Protein AF-A0A7W1DCJ6-F1 (afdb_monomer_lite)

Secondary structure (DSSP, 8-state):
-EE--SS------SS--EE---SSHHHHHHHHHHS--SEEEE-SS-SSS-HHHHHHHHHHH-TT-EEEE-S-------

pLDDT: mean 81.98, std 17.28, range [39.59, 97.5]

Foldseek 3Di:
DWDADPDPDPDDPPDRIDDDDAQFLVSVLVVVLVDPHQEAEAAQDTPPAGLVRSVVSSCVVPVNHHYDHDPDDDPPDD

Radius of gyration: 13.25 Å; chains: 1; bounding box: 35×32×32 Å

Sequence (78 aa):
MLRKPQTSNHFYAAEGYVAETAADGKDALRKFSENEFGLVLTDIKMPVMDGTELLTEILKINPQAIVTFCRDFYVLNG

Structure (mmCIF, N/CA/C/O backbone):
data_AF-A0A7W1DCJ6-F1
#
_entry.id   AF-A0A7W1DCJ6-F1
#
loop_
_atom_site.group_PDB
_atom_site.id
_atom_site.type_symbol
_atom_site.label_atom_id
_atom_site.label_alt_id
_atom_site.label_comp_id
_atom_site.label_asym_id
_atom_site.label_entity_id
_atom_site.label_seq_id
_atom_site.pdbx_PDB_ins_code
_atom_site.Cartn_x
_atom_site.Cartn_y
_atom_site.Cartn_z
_atom_site.occupancy
_atom_site.B_iso_or_equiv
_atom_site.auth_seq_id
_atom_site.auth_comp_id
_atom_site.auth_asym_id
_atom_site.auth_atom_id
_atom_site.pdbx_PDB_model_num
ATOM 1 N N . MET A 1 1 ? -2.601 -5.449 -4.138 1.00 85.38 1 MET A N 1
ATOM 2 C CA . MET A 1 1 ? -3.481 -5.370 -2.949 1.00 85.38 1 MET A CA 1
ATOM 3 C C . MET A 1 1 ? -4.557 -6.437 -3.074 1.00 85.38 1 MET A C 1
ATOM 5 O O . MET A 1 1 ? -5.073 -6.598 -4.171 1.00 85.38 1 MET A O 1
ATOM 9 N N . LEU A 1 2 ? -4.857 -7.199 -2.017 1.00 80.94 2 LEU A N 1
ATOM 10 C CA . LEU A 1 2 ? -5.830 -8.302 -2.044 1.00 80.94 2 LEU A CA 1
ATOM 11 C C . LEU A 1 2 ? -7.069 -7.981 -1.204 1.00 80.94 2 LEU A C 1
ATOM 13 O O . LEU A 1 2 ? -6.950 -7.559 -0.049 1.00 80.94 2 LEU A O 1
ATOM 17 N N . ARG A 1 3 ? -8.256 -8.228 -1.763 1.00 80.31 3 ARG A N 1
ATOM 18 C CA . ARG A 1 3 ? -9.549 -8.065 -1.078 1.00 80.31 3 ARG A CA 1
ATOM 19 C C . ARG A 1 3 ? -10.500 -9.225 -1.326 1.00 80.31 3 ARG A C 1
ATOM 21 O O . ARG A 1 3 ? -10.332 -9.977 -2.283 1.00 80.31 3 ARG A O 1
ATOM 28 N N . LYS A 1 4 ? -11.526 -9.359 -0.483 1.00 79.38 4 LYS A N 1
ATOM 29 C CA . LYS A 1 4 ? -12.619 -10.307 -0.733 1.00 79.38 4 LYS A CA 1
ATOM 30 C C . LYS A 1 4 ? -13.488 -9.830 -1.919 1.00 79.38 4 LYS A C 1
ATOM 32 O O . LYS A 1 4 ? -13.651 -8.619 -2.114 1.00 79.38 4 LYS A O 1
ATOM 37 N N . PRO A 1 5 ? -14.047 -10.751 -2.724 1.00 74.50 5 PRO A N 1
ATOM 38 C CA . PRO A 1 5 ? -15.072 -10.431 -3.712 1.00 74.50 5 PRO A CA 1
ATOM 39 C C . PRO A 1 5 ? -16.309 -9.835 -3.030 1.00 74.50 5 PRO A C 1
ATOM 41 O O . PRO A 1 5 ? -16.694 -10.282 -1.955 1.00 74.50 5 PRO A O 1
ATOM 44 N N . GLN A 1 6 ? -16.949 -8.850 -3.665 1.00 66.44 6 GLN A N 1
ATOM 45 C CA . GLN A 1 6 ? -18.172 -8.217 -3.141 1.00 66.44 6 GLN A CA 1
ATOM 46 C C . GLN A 1 6 ? -19.445 -9.043 -3.431 1.00 66.44 6 GLN A C 1
ATOM 48 O O . GLN A 1 6 ? -20.518 -8.742 -2.919 1.00 66.44 6 GLN A O 1
ATOM 53 N N . THR A 1 7 ? -19.351 -10.088 -4.259 1.00 61.75 7 THR A N 1
ATOM 54 C CA . THR A 1 7 ? -20.479 -10.922 -4.696 1.00 61.75 7 THR A CA 1
ATOM 55 C C . THR A 1 7 ? -20.678 -12.150 -3.802 1.00 61.75 7 THR A C 1
ATOM 57 O O . THR A 1 7 ? -19.766 -12.948 -3.605 1.00 61.75 7 THR A O 1
ATOM 60 N N . SER A 1 8 ? -21.906 -12.350 -3.313 1.00 50.22 8 SER A N 1
ATOM 61 C CA . SER A 1 8 ? -22.316 -13.411 -2.371 1.00 50.22 8 SER A CA 1
ATOM 62 C C . SER A 1 8 ? -22.415 -14.835 -2.956 1.00 50.22 8 SER A C 1
ATOM 64 O O . SER A 1 8 ? -23.112 -15.680 -2.391 1.00 50.22 8 SER A O 1
ATOM 66 N N . ASN A 1 9 ? -21.760 -15.139 -4.082 1.00 48.91 9 ASN A N 1
ATOM 67 C CA . ASN A 1 9 ? -21.881 -16.461 -4.703 1.00 48.91 9 ASN A CA 1
ATOM 68 C C . ASN A 1 9 ? -20.955 -17.484 -4.028 1.00 48.91 9 ASN A C 1
ATOM 70 O O . ASN A 1 9 ? -19.735 -17.357 -4.045 1.00 48.91 9 ASN A O 1
ATOM 74 N N . HIS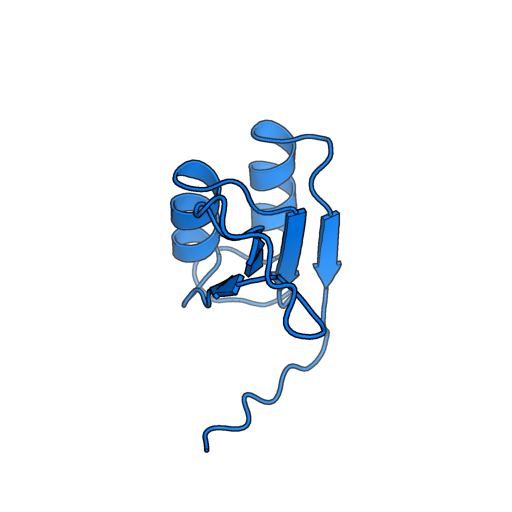 A 1 10 ? -21.574 -18.526 -3.471 1.00 45.78 10 HIS A N 1
ATOM 75 C CA . HIS A 1 10 ? -21.020 -19.627 -2.669 1.00 45.78 10 HIS A CA 1
ATOM 76 C C . HIS A 1 10 ? -20.033 -20.577 -3.393 1.00 45.78 10 HIS A C 1
ATOM 78 O O . HIS A 1 10 ? -19.837 -21.712 -2.963 1.00 45.78 10 HIS A O 1
ATOM 84 N N . PHE A 1 11 ? -19.388 -20.150 -4.478 1.00 48.09 11 PHE A N 1
ATOM 85 C CA . PHE A 1 11 ? -18.446 -20.977 -5.236 1.00 48.09 11 PHE A CA 1
ATOM 86 C C . PHE A 1 11 ? -17.024 -20.454 -5.041 1.00 48.09 11 PHE A C 1
ATOM 88 O O . PHE A 1 11 ? -16.531 -19.623 -5.802 1.00 48.09 11 PHE A O 1
ATOM 95 N N . TYR A 1 12 ? -16.364 -20.936 -3.990 1.00 48.94 12 TYR A N 1
ATOM 96 C CA . TYR A 1 12 ? -14.946 -20.689 -3.758 1.00 48.94 12 TYR A CA 1
ATOM 97 C C . TYR A 1 12 ? -14.126 -21.492 -4.778 1.00 48.94 12 TYR A C 1
ATOM 99 O O . TYR A 1 12 ? -13.776 -22.646 -4.542 1.00 48.94 12 TYR A O 1
ATOM 107 N N . ALA A 1 13 ? -13.806 -20.882 -5.923 1.00 47.09 13 ALA A N 1
ATOM 108 C CA . ALA A 1 13 ? -12.577 -21.246 -6.624 1.00 47.09 13 ALA A CA 1
ATOM 109 C C . ALA A 1 13 ? -11.417 -21.086 -5.625 1.00 47.09 13 ALA A C 1
ATOM 111 O O . ALA A 1 13 ? -11.468 -20.190 -4.783 1.00 47.09 13 ALA A O 1
ATOM 112 N N . ALA A 1 14 ? -10.431 -21.981 -5.680 1.00 52.66 14 ALA A N 1
ATOM 113 C CA . ALA A 1 14 ? -9.567 -22.349 -4.555 1.00 52.66 14 ALA A CA 1
ATOM 114 C C . ALA A 1 14 ? -8.866 -21.207 -3.782 1.00 52.66 14 ALA A C 1
ATOM 116 O O . ALA A 1 14 ? -8.447 -21.451 -2.658 1.00 52.66 14 ALA A O 1
ATOM 117 N N . GLU A 1 15 ? -8.805 -19.968 -4.280 1.00 62.34 15 GLU A N 1
ATOM 118 C CA . GLU A 1 15 ? -8.358 -18.801 -3.507 1.00 62.34 15 GLU A CA 1
ATOM 119 C C . GLU A 1 15 ? -9.226 -17.564 -3.811 1.00 62.34 15 GLU A C 1
ATOM 121 O O . GLU A 1 15 ? -8.961 -16.787 -4.722 1.00 62.34 15 GLU A O 1
ATOM 126 N N . GLY A 1 16 ? -10.316 -17.385 -3.056 1.00 72.19 16 GLY A N 1
ATOM 127 C CA . GLY A 1 16 ? -11.322 -16.330 -3.251 1.00 72.19 16 GLY A CA 1
ATOM 128 C C . GLY A 1 16 ? -10.883 -14.915 -2.849 1.00 72.19 16 GLY A C 1
ATOM 129 O O . GLY A 1 16 ? -11.577 -14.270 -2.061 1.00 72.19 16 GLY A O 1
ATOM 130 N N . TYR A 1 17 ? -9.747 -14.436 -3.357 1.00 77.62 17 TYR A N 1
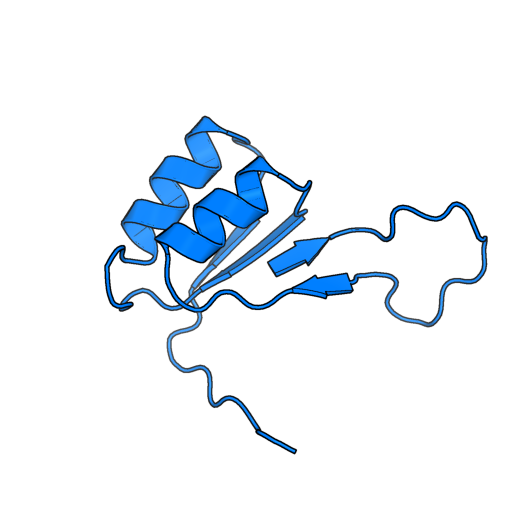ATOM 131 C CA . TYR A 1 17 ? -9.288 -13.052 -3.225 1.00 77.62 17 TYR A CA 1
ATOM 132 C C . TYR A 1 17 ? -9.106 -12.414 -4.603 1.00 77.62 17 TYR A C 1
ATOM 134 O O . TYR A 1 17 ? -8.625 -13.043 -5.539 1.00 77.62 17 TYR A O 1
ATOM 142 N N . VAL A 1 18 ? -9.482 -11.142 -4.721 1.00 82.81 18 VAL A N 1
ATOM 143 C CA . VAL A 1 18 ? -9.253 -10.331 -5.920 1.00 82.81 18 VAL A CA 1
ATOM 144 C C . VAL A 1 18 ? -8.019 -9.475 -5.688 1.00 82.81 18 VAL A C 1
ATOM 146 O O . VAL A 1 18 ? -7.948 -8.745 -4.693 1.00 82.81 18 VAL A O 1
ATOM 149 N N . ALA A 1 19 ? -7.058 -9.577 -6.604 1.00 85.94 19 ALA A N 1
ATOM 150 C CA . ALA A 1 19 ? -5.875 -8.736 -6.621 1.00 85.94 19 ALA A CA 1
ATOM 151 C C . ALA A 1 19 ? -6.112 -7.477 -7.459 1.00 85.94 19 ALA A C 1
ATOM 153 O O . ALA A 1 19 ? -6.611 -7.548 -8.578 1.00 85.94 19 ALA A O 1
ATOM 154 N N . GLU A 1 20 ? -5.697 -6.334 -6.926 1.00 91.50 20 GLU A N 1
ATOM 155 C CA . GLU A 1 20 ? -5.658 -5.059 -7.634 1.00 91.50 20 GLU A CA 1
ATOM 156 C C . GLU A 1 20 ? -4.255 -4.455 -7.540 1.00 91.50 20 GLU A C 1
ATOM 158 O O . GLU A 1 20 ? -3.632 -4.455 -6.470 1.00 91.50 20 GLU A O 1
ATOM 163 N N . THR A 1 21 ? -3.737 -3.971 -8.666 1.00 92.00 21 THR A N 1
ATOM 164 C CA . THR A 1 21 ? -2.425 -3.320 -8.757 1.00 92.00 21 THR A CA 1
ATOM 165 C C . THR A 1 21 ? -2.562 -1.814 -8.571 1.00 92.00 21 THR A C 1
ATOM 167 O O . THR A 1 21 ? -3.616 -1.240 -8.837 1.00 92.00 21 THR A O 1
ATOM 170 N N . ALA A 1 22 ? -1.498 -1.164 -8.111 1.00 91.94 22 ALA A N 1
ATOM 171 C CA . ALA A 1 22 ? -1.392 0.288 -8.046 1.00 91.94 22 ALA A CA 1
ATOM 172 C C . ALA A 1 22 ? -0.085 0.727 -8.703 1.00 91.94 22 ALA A C 1
ATOM 174 O O . ALA A 1 22 ? 0.899 -0.010 -8.652 1.00 91.94 22 ALA A O 1
ATOM 175 N N . ALA A 1 23 ? -0.097 1.895 -9.344 1.00 90.94 23 ALA A N 1
ATOM 176 C CA . ALA A 1 23 ? 1.074 2.401 -10.064 1.00 90.94 23 ALA A CA 1
ATOM 177 C C . ALA A 1 23 ? 2.147 2.995 -9.131 1.00 90.94 23 ALA A C 1
ATOM 179 O O . ALA A 1 23 ? 3.331 2.964 -9.457 1.00 90.94 23 ALA A O 1
ATOM 180 N N . ASP A 1 24 ? 1.731 3.525 -7.981 1.00 92.31 24 ASP A N 1
ATOM 181 C CA . ASP A 1 24 ? 2.580 4.120 -6.949 1.00 92.31 24 ASP A CA 1
ATOM 182 C C . ASP A 1 24 ? 1.852 4.125 -5.590 1.00 92.31 24 ASP A C 1
ATOM 184 O O . ASP A 1 24 ? 0.702 3.679 -5.482 1.00 92.31 24 ASP A O 1
ATOM 188 N N . GLY A 1 25 ? 2.508 4.641 -4.543 1.00 93.31 25 GLY A N 1
ATOM 189 C CA . GLY A 1 25 ? 1.927 4.701 -3.201 1.00 93.31 25 GLY A CA 1
ATOM 190 C C . GLY A 1 25 ? 0.673 5.582 -3.088 1.00 93.31 25 GLY A C 1
ATOM 191 O O . GLY A 1 25 ? -0.226 5.257 -2.315 1.00 93.31 25 GLY A O 1
ATOM 192 N N . LYS A 1 26 ? 0.526 6.648 -3.890 1.00 96.00 26 LYS A N 1
ATOM 193 C CA . LYS A 1 26 ? -0.690 7.482 -3.864 1.00 96.00 26 LYS A CA 1
ATOM 194 C C . LYS A 1 26 ? -1.874 6.787 -4.520 1.00 96.00 26 LYS A C 1
ATOM 196 O O . LYS A 1 26 ? -2.975 6.847 -3.974 1.00 96.00 26 LYS A O 1
ATOM 201 N N . ASP A 1 27 ? -1.671 6.126 -5.659 1.00 95.62 27 ASP A N 1
ATOM 202 C CA . ASP A 1 27 ? -2.730 5.321 -6.279 1.00 95.62 27 ASP A CA 1
ATOM 203 C C . ASP A 1 27 ? -3.138 4.157 -5.362 1.00 95.62 27 ASP A C 1
ATOM 205 O O . ASP A 1 27 ? -4.329 3.883 -5.209 1.00 95.62 27 ASP A O 1
ATOM 209 N N . ALA A 1 28 ? -2.170 3.534 -4.677 1.00 95.19 28 ALA A N 1
ATOM 210 C CA . ALA A 1 28 ? -2.439 2.497 -3.684 1.00 95.19 28 ALA A CA 1
ATOM 211 C C . ALA A 1 28 ? -3.289 3.028 -2.524 1.00 95.19 28 ALA A C 1
ATOM 213 O O . ALA A 1 28 ? -4.311 2.427 -2.197 1.00 95.19 28 ALA A O 1
ATOM 214 N N . LEU A 1 29 ? -2.919 4.175 -1.943 1.00 96.38 29 LEU A N 1
ATOM 215 C CA . LEU A 1 29 ? -3.663 4.793 -0.846 1.00 96.38 29 LEU A CA 1
ATOM 216 C C . LEU A 1 29 ? -5.085 5.186 -1.264 1.00 96.38 29 LEU A C 1
ATOM 218 O O . LEU A 1 29 ? -6.038 4.915 -0.535 1.00 96.38 29 LEU A O 1
ATOM 222 N N . ARG A 1 30 ? -5.245 5.776 -2.456 1.00 97.00 30 ARG A N 1
ATOM 223 C CA . ARG A 1 30 ? -6.560 6.129 -3.005 1.00 97.00 30 ARG A CA 1
ATOM 224 C C . ARG A 1 30 ? -7.441 4.887 -3.134 1.00 97.00 30 ARG A C 1
ATOM 226 O O . ARG A 1 30 ? -8.532 4.855 -2.569 1.00 97.00 30 ARG A O 1
ATOM 233 N N . LYS A 1 31 ? -6.948 3.837 -3.797 1.00 95.88 31 LYS A N 1
ATOM 234 C CA . LYS A 1 31 ? -7.671 2.563 -3.944 1.00 95.88 31 LYS A CA 1
ATOM 235 C C . LYS A 1 31 ? -8.015 1.949 -2.594 1.00 95.88 31 LYS A C 1
ATOM 237 O O . LYS A 1 31 ? -9.140 1.484 -2.424 1.00 95.88 31 LYS A O 1
ATOM 242 N N . PHE A 1 32 ? -7.079 1.980 -1.643 1.00 95.56 32 PHE A N 1
ATOM 243 C CA . PHE A 1 32 ? -7.275 1.475 -0.285 1.00 95.56 32 PHE A CA 1
ATOM 244 C C . PHE A 1 32 ? -8.354 2.241 0.486 1.00 95.56 32 PHE A C 1
ATOM 246 O O . PHE A 1 32 ? -9.074 1.654 1.280 1.00 95.56 32 PHE A O 1
ATOM 253 N N . SER A 1 33 ? -8.504 3.541 0.239 1.00 94.56 33 SER A N 1
ATOM 254 C CA . SER A 1 33 ? -9.578 4.334 0.847 1.00 94.56 33 SER A CA 1
ATOM 255 C C . SER A 1 33 ? -10.954 4.080 0.219 1.00 94.56 33 SER A C 1
ATOM 257 O O . SER A 1 33 ? -11.975 4.248 0.878 1.00 94.56 33 SER A O 1
ATOM 259 N N . GLU A 1 34 ? -10.985 3.657 -1.047 1.00 94.44 34 GLU A N 1
ATOM 260 C CA . GLU A 1 34 ? -12.213 3.379 -1.800 1.00 94.44 34 GLU A CA 1
ATOM 261 C C . GLU A 1 34 ? -12.704 1.930 -1.628 1.00 94.44 34 GLU A C 1
ATOM 263 O O . GLU A 1 34 ? -13.863 1.634 -1.919 1.00 94.44 34 GLU A O 1
ATOM 268 N N . ASN A 1 35 ? -11.839 1.011 -1.180 1.00 90.88 35 ASN A N 1
ATOM 269 C CA . ASN A 1 35 ? -12.129 -0.422 -1.102 1.00 90.88 35 ASN A CA 1
ATOM 270 C C . ASN A 1 35 ? -11.524 -1.072 0.149 1.00 90.88 35 ASN A C 1
ATOM 272 O O . ASN A 1 35 ? -10.444 -0.713 0.599 1.00 90.88 35 ASN A O 1
ATOM 276 N N . GLU A 1 36 ? -12.150 -2.138 0.645 1.00 88.19 36 GLU A N 1
ATOM 277 C CA . GLU A 1 36 ? -11.623 -2.899 1.783 1.00 88.19 36 GLU A CA 1
ATOM 278 C C . GLU A 1 36 ? -10.580 -3.937 1.348 1.00 88.19 36 GLU A C 1
ATOM 280 O O . GLU A 1 36 ? -10.928 -5.008 0.847 1.00 88.19 36 GLU A O 1
ATOM 285 N N . PHE A 1 37 ? -9.294 -3.658 1.572 1.00 91.06 37 PHE A N 1
ATOM 286 C CA . PHE A 1 37 ? -8.217 -4.634 1.375 1.00 91.06 37 PHE A CA 1
ATOM 287 C C . PHE A 1 37 ? -7.777 -5.268 2.694 1.00 91.06 37 PHE A C 1
ATOM 289 O O . PHE A 1 37 ? -7.598 -4.592 3.704 1.00 91.06 37 PHE A O 1
ATOM 296 N N . GLY A 1 38 ? -7.550 -6.583 2.660 1.00 85.31 38 GLY A N 1
ATOM 297 C CA . GLY A 1 38 ? -7.004 -7.334 3.793 1.00 85.31 38 GLY A CA 1
ATOM 298 C C . GLY A 1 38 ? -5.480 -7.461 3.762 1.00 85.31 38 GLY A C 1
ATOM 299 O O . GLY A 1 38 ? -4.869 -7.682 4.803 1.00 85.31 38 GLY A O 1
ATOM 300 N N . LEU A 1 39 ? -4.864 -7.323 2.580 1.00 89.44 39 LEU A N 1
ATOM 301 C CA . LEU A 1 39 ? -3.414 -7.414 2.401 1.00 89.44 39 LEU A CA 1
ATOM 302 C C . LEU A 1 39 ? -2.914 -6.407 1.363 1.00 89.44 39 LEU A C 1
ATOM 304 O O . LEU A 1 39 ? -3.408 -6.352 0.231 1.00 89.44 39 LEU A O 1
ATOM 308 N N . VAL A 1 40 ? -1.860 -5.679 1.714 1.00 93.69 40 VAL A N 1
ATOM 309 C CA . VAL A 1 40 ? -1.090 -4.835 0.800 1.00 93.69 40 VAL A CA 1
ATOM 310 C C . VAL A 1 40 ? 0.315 -5.406 0.655 1.00 93.69 40 VAL A C 1
ATOM 312 O O . VAL A 1 40 ? 1.016 -5.636 1.634 1.00 93.69 40 VAL A O 1
ATOM 315 N N . LEU A 1 41 ? 0.710 -5.646 -0.593 1.00 93.06 41 LEU A N 1
ATOM 316 C CA . LEU A 1 41 ? 2.065 -6.024 -0.981 1.00 93.06 41 LEU A CA 1
ATOM 317 C C . LEU A 1 41 ? 2.665 -4.809 -1.681 1.00 93.06 41 LEU A C 1
ATOM 319 O O . LEU A 1 41 ? 2.067 -4.326 -2.644 1.00 93.06 41 LEU A O 1
ATOM 323 N N . THR A 1 42 ? 3.785 -4.302 -1.176 1.00 92.12 42 THR A N 1
ATOM 324 C CA . THR A 1 42 ? 4.413 -3.073 -1.680 1.00 92.12 42 THR A CA 1
ATOM 325 C C . THR A 1 42 ? 5.933 -3.183 -1.675 1.00 92.12 42 THR A C 1
ATOM 327 O O . THR A 1 42 ? 6.500 -3.906 -0.856 1.00 92.12 42 THR A O 1
ATOM 330 N N . ASP A 1 43 ? 6.598 -2.442 -2.559 1.00 90.38 43 ASP A N 1
ATOM 331 C CA . ASP A 1 43 ? 8.027 -2.151 -2.416 1.00 90.38 43 ASP A CA 1
ATOM 332 C C . ASP A 1 43 ? 8.214 -1.077 -1.328 1.00 90.38 43 ASP A C 1
ATOM 334 O O . ASP A 1 43 ? 7.300 -0.298 -1.043 1.00 90.38 43 ASP A O 1
ATOM 338 N N . ILE A 1 44 ? 9.395 -1.037 -0.711 1.00 88.69 44 ILE A N 1
ATOM 339 C CA . ILE A 1 44 ? 9.827 0.079 0.133 1.00 88.69 44 ILE A CA 1
ATOM 340 C C . ILE A 1 44 ? 10.086 1.302 -0.740 1.00 88.69 44 ILE A C 1
ATOM 342 O O . ILE A 1 44 ? 9.671 2.394 -0.376 1.00 88.69 44 ILE A O 1
ATOM 346 N N . LYS A 1 45 ? 10.765 1.142 -1.880 1.00 88.56 45 LYS A N 1
ATOM 347 C CA . LYS A 1 45 ? 11.129 2.253 -2.760 1.00 88.56 45 LYS A CA 1
ATOM 348 C C . LYS A 1 45 ? 10.155 2.335 -3.923 1.00 88.56 45 LYS A C 1
ATOM 350 O O . LYS A 1 45 ? 10.207 1.533 -4.846 1.00 88.56 45 LYS A O 1
ATOM 355 N N . MET A 1 46 ? 9.311 3.356 -3.904 1.00 85.69 46 MET A N 1
ATOM 356 C CA . MET A 1 46 ? 8.400 3.673 -4.999 1.00 85.69 46 MET A CA 1
ATOM 357 C C . MET A 1 46 ? 8.482 5.165 -5.339 1.00 85.69 46 MET A C 1
ATOM 359 O O . MET A 1 46 ? 8.861 5.972 -4.486 1.00 85.69 46 MET A O 1
ATOM 363 N N . PRO A 1 47 ? 8.143 5.562 -6.575 1.00 79.50 47 PRO A N 1
ATOM 364 C CA . PRO A 1 47 ? 7.930 6.964 -6.908 1.00 79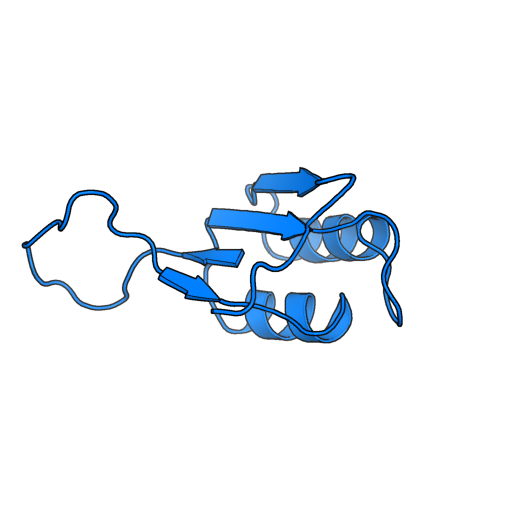.50 47 PRO A CA 1
ATOM 365 C C . PRO A 1 47 ? 6.784 7.566 -6.086 1.00 79.50 47 PRO A C 1
ATOM 367 O O . PRO A 1 47 ? 5.851 6.864 -5.708 1.00 79.50 47 PRO A O 1
ATOM 370 N N . VAL A 1 48 ? 6.809 8.891 -5.906 1.00 92.69 48 VAL A N 1
ATOM 371 C CA . VAL A 1 48 ? 5.723 9.718 -5.338 1.00 92.69 48 VAL A CA 1
ATOM 372 C C . VAL A 1 48 ? 5.452 9.529 -3.838 1.00 92.69 48 VAL A C 1
ATOM 374 O O . VAL A 1 48 ? 5.342 10.531 -3.136 1.00 92.69 48 VAL A O 1
ATOM 377 N N . MET A 1 49 ? 5.304 8.295 -3.369 1.00 92.75 49 MET A N 1
ATOM 378 C CA . MET A 1 49 ? 5.115 7.920 -1.967 1.00 92.75 49 MET A CA 1
ATOM 379 C C . MET A 1 49 ? 5.758 6.555 -1.763 1.00 92.75 49 MET A C 1
ATOM 381 O O . MET A 1 49 ? 5.451 5.614 -2.501 1.00 92.75 49 MET A O 1
ATOM 385 N N . ASP A 1 50 ? 6.636 6.453 -0.775 1.00 93.00 50 ASP A N 1
ATOM 386 C CA . ASP A 1 50 ? 7.345 5.215 -0.489 1.00 93.00 50 ASP A CA 1
ATOM 387 C C . ASP A 1 50 ? 6.477 4.220 0.310 1.00 93.00 50 ASP A C 1
ATOM 389 O O . ASP A 1 50 ? 5.397 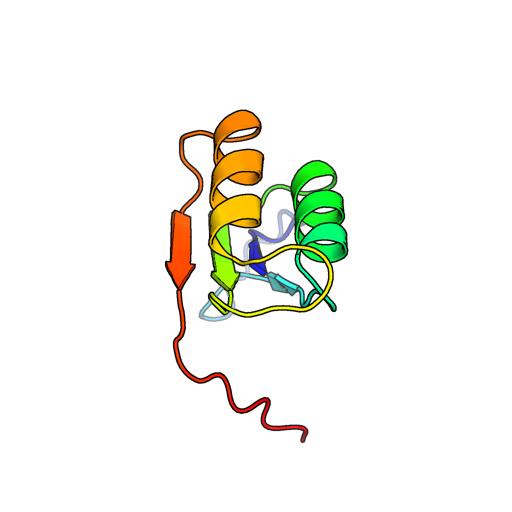4.546 0.813 1.00 93.00 50 ASP A O 1
ATOM 393 N N . GLY A 1 51 ? 6.912 2.962 0.401 1.00 91.94 51 GLY A N 1
ATOM 394 C CA . GLY A 1 51 ? 6.123 1.917 1.058 1.00 91.94 51 GLY A CA 1
ATOM 395 C C . GLY A 1 51 ? 5.910 2.151 2.558 1.00 91.94 51 GLY A C 1
ATOM 396 O O . GLY A 1 51 ? 4.930 1.665 3.124 1.00 91.94 51 GLY A O 1
ATOM 397 N N . THR A 1 52 ? 6.819 2.866 3.223 1.00 94.88 52 THR A N 1
ATOM 398 C CA . THR A 1 52 ? 6.732 3.155 4.663 1.00 94.88 52 THR A CA 1
ATOM 399 C C . THR A 1 52 ? 5.778 4.311 4.951 1.00 94.88 52 THR A C 1
ATOM 401 O O . THR A 1 52 ? 5.004 4.252 5.912 1.00 94.88 52 THR A O 1
ATOM 404 N N . GLU A 1 53 ? 5.756 5.315 4.076 1.00 96.75 53 GLU A N 1
ATOM 405 C CA . GLU A 1 53 ? 4.740 6.366 4.068 1.00 96.75 53 GLU A CA 1
ATOM 406 C C . GLU A 1 53 ? 3.354 5.764 3.801 1.00 96.75 53 GLU A C 1
ATOM 408 O O . GLU A 1 53 ? 2.419 6.007 4.564 1.00 96.75 53 GLU A O 1
ATOM 413 N N . LEU A 1 54 ? 3.238 4.892 2.792 1.00 96.50 54 LEU A N 1
ATOM 414 C CA . LEU A 1 54 ? 1.996 4.182 2.480 1.00 96.50 54 LEU A CA 1
ATOM 415 C C . LEU A 1 54 ? 1.490 3.354 3.670 1.00 96.50 54 LEU A C 1
ATOM 417 O O . LEU A 1 54 ? 0.310 3.435 4.009 1.00 96.50 54 LEU A O 1
ATOM 421 N N . LEU A 1 55 ? 2.368 2.588 4.330 1.00 96.25 55 LEU A N 1
ATOM 422 C CA . LEU A 1 55 ? 2.035 1.853 5.557 1.00 96.25 55 LEU A CA 1
ATOM 423 C C . LEU A 1 55 ? 1.452 2.792 6.620 1.00 96.25 55 LEU A C 1
ATOM 425 O O . LEU A 1 55 ? 0.420 2.488 7.217 1.00 96.25 55 LEU A O 1
ATOM 429 N N . THR A 1 56 ? 2.107 3.930 6.846 1.00 97.25 56 THR A N 1
ATOM 430 C CA . THR A 1 56 ? 1.692 4.906 7.858 1.00 97.25 56 THR A CA 1
ATOM 431 C C . THR A 1 56 ? 0.288 5.437 7.576 1.00 97.25 56 THR A C 1
ATOM 433 O O . THR A 1 56 ? -0.535 5.499 8.488 1.00 97.25 56 THR A O 1
ATOM 436 N N . GLU A 1 57 ? -0.018 5.784 6.325 1.00 97.50 57 GLU A N 1
ATOM 437 C CA . GLU A 1 57 ? -1.349 6.269 5.944 1.00 97.50 57 GLU A CA 1
ATOM 438 C C . GLU A 1 57 ? -2.415 5.165 5.986 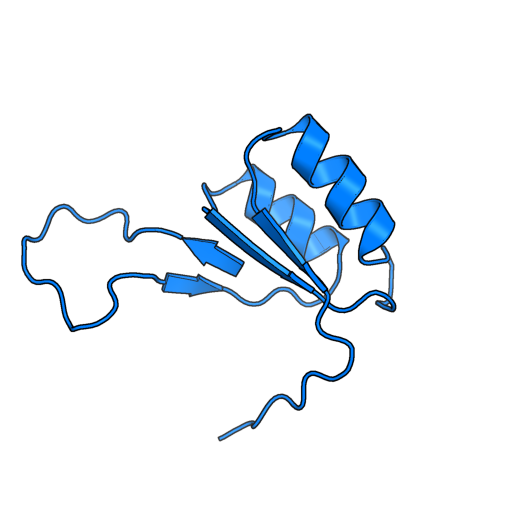1.00 97.50 57 GLU A C 1
ATOM 440 O O . GLU A 1 57 ? -3.517 5.392 6.485 1.00 97.50 57 GLU A O 1
ATOM 445 N N . ILE A 1 58 ? -2.084 3.947 5.548 1.00 96.31 58 ILE A N 1
ATOM 446 C CA . ILE A 1 58 ? -2.991 2.795 5.624 1.00 96.31 58 ILE A CA 1
ATOM 447 C C . ILE A 1 58 ? -3.404 2.515 7.070 1.00 96.31 58 ILE A C 1
ATOM 449 O O . ILE A 1 58 ? -4.588 2.318 7.332 1.00 96.31 58 ILE A O 1
ATOM 453 N N . LEU A 1 59 ? -2.464 2.536 8.019 1.00 94.88 59 LEU A N 1
ATOM 454 C CA . LEU A 1 59 ? -2.766 2.251 9.424 1.00 94.88 59 LEU A CA 1
ATOM 455 C C . LEU A 1 59 ? -3.630 3.330 10.089 1.00 94.88 59 LEU A C 1
ATOM 457 O O . LEU A 1 59 ? -4.333 3.026 11.052 1.00 94.88 59 LEU A O 1
ATOM 461 N N . LYS A 1 60 ? -3.632 4.568 9.575 1.00 96.06 60 LYS A N 1
ATOM 462 C CA . LYS A 1 60 ? -4.582 5.607 10.014 1.00 96.06 60 LYS A CA 1
ATOM 463 C C . LYS A 1 60 ? -6.014 5.298 9.573 1.00 96.06 60 LYS A C 1
ATOM 465 O O . LYS A 1 60 ? -6.949 5.662 10.279 1.00 96.06 60 LYS A O 1
ATOM 470 N N . ILE A 1 61 ? -6.179 4.649 8.418 1.00 94.44 61 ILE A N 1
ATOM 471 C CA . ILE A 1 61 ? -7.485 4.268 7.860 1.00 94.44 61 ILE A CA 1
ATOM 472 C C . ILE A 1 61 ? -7.968 2.955 8.486 1.00 94.44 61 ILE A C 1
ATOM 474 O O . ILE A 1 61 ? -9.104 2.858 8.943 1.00 94.44 61 ILE A O 1
ATOM 478 N N . ASN A 1 62 ? -7.102 1.944 8.517 1.00 93.69 62 ASN A N 1
ATOM 479 C CA . ASN A 1 62 ? -7.382 0.625 9.064 1.00 93.69 62 ASN A CA 1
ATOM 480 C C . ASN A 1 62 ? -6.170 0.111 9.867 1.00 93.69 62 ASN A C 1
ATOM 482 O O . ASN A 1 62 ? -5.247 -0.466 9.287 1.00 93.69 62 ASN A O 1
ATOM 486 N N . PRO A 1 63 ? -6.194 0.238 11.207 1.00 93.94 63 PRO A N 1
ATOM 487 C CA . PRO A 1 63 ? -5.124 -0.247 12.081 1.00 93.94 63 PRO A CA 1
ATOM 488 C C . PRO A 1 63 ? -4.879 -1.764 12.028 1.00 93.94 63 PRO A C 1
ATOM 490 O O . PRO A 1 63 ? -3.854 -2.226 12.518 1.00 93.94 63 PRO A O 1
ATOM 493 N N . GLN A 1 64 ? -5.816 -2.542 11.473 1.00 92.75 64 GLN A N 1
ATOM 494 C CA . GLN A 1 64 ? -5.723 -4.003 11.344 1.00 92.75 64 GLN A CA 1
ATOM 495 C C . GLN A 1 64 ? -5.247 -4.453 9.956 1.00 92.75 64 GLN A C 1
ATOM 497 O O . GLN A 1 64 ? -5.199 -5.652 9.675 1.00 92.75 64 GLN A O 1
ATOM 502 N N . ALA A 1 65 ? -4.935 -3.517 9.058 1.00 92.38 65 ALA A N 1
ATOM 503 C CA . ALA A 1 65 ? -4.465 -3.853 7.725 1.00 92.38 65 ALA A CA 1
ATOM 504 C C . ALA A 1 65 ? -3.101 -4.549 7.782 1.00 92.38 65 ALA A C 1
ATOM 506 O O . ALA A 1 65 ? -2.183 -4.107 8.474 1.00 92.38 65 ALA A O 1
ATOM 507 N N . ILE A 1 66 ? -2.946 -5.616 6.997 1.00 93.56 66 ILE A N 1
ATOM 508 C CA . ILE A 1 66 ? -1.662 -6.298 6.850 1.00 93.56 66 ILE A CA 1
ATOM 509 C C . ILE A 1 66 ? -0.935 -5.683 5.657 1.00 93.56 66 ILE A C 1
ATOM 511 O O . ILE A 1 66 ? -1.427 -5.720 4.529 1.00 93.56 66 ILE A O 1
ATOM 515 N N . VAL A 1 67 ? 0.257 -5.146 5.896 1.00 93.25 67 VAL A N 1
ATOM 516 C CA . VAL A 1 67 ? 1.144 -4.627 4.850 1.00 93.25 67 VAL A CA 1
ATOM 517 C C . VAL A 1 67 ? 2.447 -5.409 4.903 1.00 93.25 67 VAL A C 1
ATOM 519 O O . VAL A 1 67 ? 3.056 -5.547 5.962 1.00 93.25 67 VAL A O 1
ATOM 522 N N . THR A 1 68 ? 2.872 -5.958 3.771 1.00 92.00 68 THR A N 1
ATOM 523 C CA . THR A 1 68 ? 4.123 -6.712 3.650 1.00 92.00 68 THR A CA 1
ATOM 524 C C . THR A 1 68 ? 4.995 -6.096 2.568 1.00 92.00 68 THR A C 1
ATOM 526 O O . THR A 1 68 ? 4.544 -5.837 1.451 1.00 92.00 68 THR A O 1
ATOM 529 N N . PHE A 1 69 ? 6.262 -5.882 2.915 1.00 90.75 69 PHE A N 1
ATOM 530 C CA . PHE A 1 69 ? 7.267 -5.349 2.009 1.00 90.75 69 PHE A CA 1
ATOM 531 C C . PHE A 1 69 ? 7.892 -6.477 1.195 1.00 90.75 69 PHE A C 1
ATOM 533 O O . PHE A 1 69 ? 8.423 -7.433 1.763 1.00 90.75 69 PHE A O 1
ATOM 540 N N . CYS A 1 70 ? 7.862 -6.355 -0.127 1.00 85.50 70 CYS A N 1
ATOM 541 C CA . CYS A 1 70 ? 8.580 -7.251 -1.021 1.00 85.50 70 CYS A CA 1
ATOM 542 C C . CYS A 1 70 ? 9.782 -6.490 -1.577 1.00 85.50 70 CYS A C 1
ATOM 544 O O . CYS A 1 70 ? 9.617 -5.430 -2.169 1.00 85.50 70 CYS A O 1
ATOM 546 N N . ARG A 1 71 ? 10.995 -6.993 -1.324 1.00 67.62 71 ARG A N 1
ATOM 547 C CA . ARG A 1 71 ? 12.237 -6.294 -1.687 1.00 67.62 71 ARG A CA 1
ATOM 548 C C . ARG A 1 71 ? 12.575 -6.385 -3.179 1.00 67.62 71 ARG A C 1
ATOM 550 O O . ARG A 1 71 ? 13.424 -5.629 -3.620 1.00 67.62 71 ARG A O 1
ATOM 557 N N . ASP A 1 72 ? 11.913 -7.286 -3.908 1.00 57.84 72 ASP A N 1
ATOM 558 C CA . ASP A 1 72 ? 12.039 -7.479 -5.352 1.00 57.84 72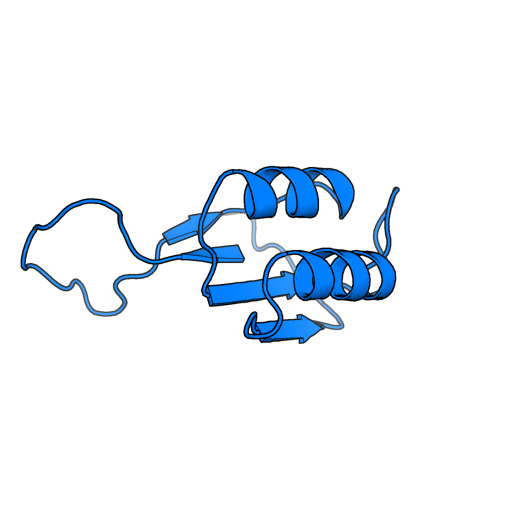 ASP A CA 1
ATOM 559 C C . ASP A 1 72 ? 10.732 -8.080 -5.893 1.00 57.84 72 ASP A C 1
ATOM 561 O O . ASP A 1 72 ? 10.425 -9.247 -5.639 1.00 57.84 72 ASP A O 1
ATOM 565 N N . PHE A 1 73 ? 9.951 -7.300 -6.643 1.00 55.19 73 PHE A N 1
ATOM 566 C CA . PHE A 1 73 ? 8.810 -7.816 -7.402 1.00 55.19 73 PHE A CA 1
ATOM 567 C C . PHE A 1 73 ? 9.131 -7.730 -8.897 1.00 55.19 73 PHE A C 1
ATOM 569 O O . PHE A 1 73 ? 9.036 -6.666 -9.505 1.00 55.19 73 PHE A O 1
ATOM 576 N N . TYR A 1 74 ? 9.509 -8.854 -9.510 1.00 51.59 74 TYR A N 1
ATOM 577 C CA . TYR A 1 74 ? 9.487 -8.966 -10.967 1.00 51.59 74 TYR A CA 1
ATOM 578 C C . TYR A 1 74 ? 8.029 -9.136 -11.388 1.00 51.59 74 TYR A C 1
ATOM 580 O O . TYR A 1 74 ? 7.432 -10.190 -11.167 1.00 51.59 74 TYR A O 1
ATOM 588 N N . VAL A 1 75 ? 7.440 -8.101 -11.987 1.00 54.25 75 VAL A N 1
ATOM 589 C CA . VAL A 1 75 ? 6.163 -8.257 -12.687 1.00 54.25 75 VAL A CA 1
ATOM 590 C C . VAL A 1 75 ? 6.432 -9.149 -13.898 1.00 54.25 75 VAL A C 1
ATOM 592 O O . VAL A 1 75 ? 7.002 -8.701 -14.893 1.00 54.25 75 VAL A O 1
ATOM 595 N N . LEU A 1 76 ? 6.058 -10.427 -13.806 1.00 43.91 76 LEU A N 1
ATOM 596 C CA . LEU A 1 76 ? 5.951 -11.292 -14.976 1.00 43.91 76 LEU A CA 1
ATOM 597 C C . LEU A 1 76 ? 4.772 -10.771 -15.801 1.00 43.91 76 LEU A C 1
ATOM 599 O O . LEU A 1 76 ? 3.621 -11.115 -15.544 1.00 43.91 76 LEU A O 1
ATOM 603 N N . ASN A 1 77 ? 5.057 -9.881 -16.748 1.00 39.59 77 ASN A N 1
ATOM 604 C CA . ASN A 1 77 ? 4.103 -9.574 -17.802 1.00 39.59 77 ASN A CA 1
ATOM 605 C C . ASN A 1 77 ? 3.993 -10.829 -18.677 1.00 39.59 77 ASN A C 1
ATOM 607 O O . ASN A 1 77 ? 4.994 -11.261 -19.254 1.00 39.59 77 ASN A O 1
ATOM 611 N N . GLY A 1 78 ? 2.808 -11.439 -18.686 1.00 45.06 78 GLY A N 1
ATOM 612 C CA . GLY A 1 78 ? 2.421 -12.446 -19.674 1.00 45.06 78 GLY A CA 1
ATOM 613 C C . GLY A 1 78 ? 2.064 -11.805 -21.004 1.00 45.06 78 GLY A C 1
ATOM 614 O O . GLY A 1 78 ? 1.590 -10.645 -20.982 1.00 45.06 78 GLY A O 1
#